Protein AF-A0A3C0UAG2-F1 (afdb_monomer)

Sequence (137 aa):
MAGETIGIFGPRKDTFSQRYHLTRRGKLRRLMQIARIANHFDAVHGLTPVKMRLMLEALGPTFVKVGQILSMRSEILPQSFCDELAKLRANADPMPYDTVLSVLENEYGRPTDEIFEHIDATPLGSASLAQVHRAKL

Mean predicted aligned error: 13.34 Å

pLDDT: mean 81.66, std 14.52, range [46.06, 96.88]

Structure (mmCIF, N/CA/C/O backbone):
data_AF-A0A3C0UAG2-F1
#
_entry.id   AF-A0A3C0UAG2-F1
#
loop_
_atom_site.group_PDB
_atom_site.id
_atom_site.type_symbol
_atom_site.label_atom_id
_atom_site.label_alt_id
_atom_site.label_comp_id
_atom_site.label_asym_id
_atom_site.label_entity_id
_atom_site.label_seq_id
_atom_site.pdbx_PDB_ins_code
_atom_site.Cartn_x
_atom_site.Cartn_y
_atom_site.Cartn_z
_atom_site.occupancy
_atom_site.B_iso_or_equiv
_atom_site.auth_seq_id
_atom_site.auth_comp_id
_atom_site.auth_asym_id
_atom_site.auth_atom_id
_atom_site.pdbx_PDB_model_num
ATOM 1 N N . MET A 1 1 ? 11.838 26.502 31.566 1.00 51.00 1 MET A N 1
ATOM 2 C CA . MET A 1 1 ? 12.545 27.089 30.410 1.00 51.00 1 MET A CA 1
ATOM 3 C C . MET A 1 1 ? 13.861 26.357 30.199 1.00 51.00 1 MET A C 1
ATOM 5 O O . MET A 1 1 ? 14.728 26.474 31.050 1.00 51.00 1 MET A O 1
ATOM 9 N N . ALA A 1 2 ? 13.941 25.568 29.124 1.00 46.06 2 ALA A N 1
ATOM 10 C CA . ALA A 1 2 ? 15.142 25.130 28.398 1.00 46.06 2 ALA A CA 1
ATOM 11 C C . ALA A 1 2 ? 14.636 24.282 27.211 1.00 46.06 2 ALA A C 1
ATOM 13 O O . ALA A 1 2 ? 14.583 23.059 27.285 1.00 46.06 2 ALA A O 1
ATOM 14 N N . GLY A 1 3 ? 14.112 24.947 26.176 1.00 52.72 3 GLY A N 1
ATOM 15 C CA . GLY A 1 3 ? 13.760 24.295 24.912 1.00 52.72 3 GLY A CA 1
ATOM 16 C C . GLY A 1 3 ? 15.048 24.022 24.146 1.00 52.72 3 GLY A C 1
ATOM 17 O O . GLY A 1 3 ? 15.785 24.962 23.850 1.00 52.72 3 GLY A O 1
ATOM 18 N N . GLU A 1 4 ? 15.362 22.746 23.931 1.00 47.72 4 GLU A N 1
ATOM 19 C CA . GLU A 1 4 ? 16.678 22.313 23.462 1.00 47.72 4 GLU A CA 1
ATOM 20 C C . GLU A 1 4 ? 16.895 22.582 21.961 1.00 47.72 4 GLU A C 1
ATOM 22 O O . GLU A 1 4 ? 16.009 22.446 21.120 1.00 47.72 4 GLU A O 1
ATOM 27 N N . THR A 1 5 ? 18.116 23.029 21.686 1.00 58.94 5 THR A N 1
ATOM 28 C CA . THR A 1 5 ? 18.683 23.682 20.503 1.00 58.94 5 THR A CA 1
ATOM 29 C C . THR A 1 5 ? 18.774 22.828 19.231 1.00 58.94 5 THR A C 1
ATOM 31 O O . THR A 1 5 ? 18.974 21.617 19.276 1.00 58.94 5 THR A O 1
ATOM 34 N N . ILE A 1 6 ? 18.784 23.505 18.072 1.00 49.00 6 ILE A N 1
ATOM 35 C CA . ILE A 1 6 ? 19.377 23.003 16.820 1.00 49.00 6 ILE A CA 1
ATOM 36 C C . ILE A 1 6 ? 20.807 23.553 16.724 1.00 49.00 6 ILE A C 1
ATOM 38 O O . ILE A 1 6 ? 21.011 24.763 16.672 1.00 49.00 6 ILE A O 1
ATOM 42 N N . GLY A 1 7 ? 21.798 22.663 16.692 1.00 56.94 7 GLY A N 1
ATOM 43 C CA . GLY A 1 7 ? 23.208 22.989 16.482 1.00 56.94 7 GLY A CA 1
ATOM 44 C C . GLY A 1 7 ? 23.981 21.761 15.999 1.00 56.94 7 GLY A C 1
ATOM 45 O O . GLY A 1 7 ? 23.647 20.636 16.360 1.00 56.94 7 GLY A O 1
ATOM 46 N N . ILE A 1 8 ? 25.013 21.962 15.174 1.00 59.16 8 ILE A N 1
ATOM 47 C CA . ILE A 1 8 ? 25.811 20.866 14.582 1.00 59.16 8 ILE A CA 1
ATOM 48 C C . ILE A 1 8 ? 26.731 20.201 15.632 1.00 59.16 8 ILE A C 1
ATOM 50 O O . ILE A 1 8 ? 27.101 19.037 15.492 1.00 59.16 8 ILE A O 1
ATOM 54 N N . PHE A 1 9 ? 27.031 20.894 16.736 1.00 57.72 9 PHE A N 1
ATOM 55 C CA . PHE A 1 9 ? 27.852 20.393 17.844 1.00 57.72 9 PHE A CA 1
ATOM 56 C C . PHE A 1 9 ? 27.203 20.713 19.206 1.00 57.72 9 PHE A C 1
ATOM 58 O O . PHE A 1 9 ? 27.656 21.588 19.936 1.00 57.72 9 PHE A O 1
ATOM 65 N N . GLY A 1 10 ? 26.101 20.027 19.533 1.00 54.94 10 GLY A N 1
ATOM 66 C CA . GLY A 1 10 ? 25.491 20.014 20.874 1.00 54.94 10 GLY A CA 1
ATOM 67 C C . GLY A 1 10 ? 26.074 18.913 21.780 1.00 54.94 10 GLY A C 1
ATOM 68 O O . GLY A 1 10 ? 26.744 18.002 21.280 1.00 54.94 10 GLY A O 1
ATOM 69 N N . PRO A 1 11 ? 25.851 18.962 23.110 1.00 53.56 11 PRO A N 1
ATOM 70 C CA . PRO A 1 11 ? 26.503 18.056 24.049 1.00 53.56 11 PRO A CA 1
ATOM 71 C C . PRO A 1 11 ? 26.058 16.612 23.796 1.00 53.56 11 PRO A C 1
ATOM 73 O O . PRO A 1 11 ? 24.881 16.272 23.909 1.00 53.56 11 PRO A O 1
ATOM 76 N N . ARG A 1 12 ? 27.020 15.742 23.465 1.00 61.09 12 ARG A N 1
ATOM 77 C CA . ARG A 1 12 ? 26.807 14.295 23.360 1.00 61.09 12 ARG A CA 1
ATOM 78 C C . ARG A 1 12 ? 26.371 13.749 24.719 1.00 61.09 12 ARG A C 1
ATOM 80 O O . ARG A 1 12 ? 27.203 13.481 25.580 1.00 61.09 12 ARG A O 1
ATOM 87 N N . LYS A 1 13 ? 25.071 13.533 24.890 1.00 52.59 13 LYS A N 1
ATOM 88 C CA . LYS A 1 13 ? 24.546 12.575 25.863 1.00 52.59 13 LYS A CA 1
ATOM 89 C C . LYS A 1 13 ? 23.859 11.456 25.091 1.00 52.59 13 LYS A C 1
ATOM 91 O O . LYS A 1 13 ? 22.842 11.666 24.438 1.00 52.59 13 LYS A O 1
ATOM 96 N N . ASP A 1 14 ? 24.436 10.259 25.180 1.00 57.34 14 ASP A N 1
ATOM 97 C CA . ASP A 1 14 ? 23.996 9.003 24.545 1.00 57.34 14 ASP A CA 1
ATOM 98 C C . ASP A 1 14 ? 22.611 8.496 25.029 1.00 57.34 14 ASP A C 1
ATOM 100 O O . ASP A 1 14 ? 22.191 7.373 24.745 1.00 57.34 14 ASP A O 1
ATOM 104 N N . THR A 1 15 ? 21.861 9.336 25.743 1.00 57.19 15 THR A N 1
ATOM 105 C CA . THR A 1 15 ? 20.567 9.048 26.370 1.00 57.19 15 THR A CA 1
ATOM 106 C C . THR A 1 15 ? 19.463 8.740 25.351 1.00 57.19 15 THR A C 1
ATOM 108 O O . THR A 1 15 ? 18.535 7.992 25.655 1.00 57.19 15 THR A O 1
ATOM 111 N N . PHE A 1 16 ? 19.553 9.265 24.122 1.00 61.06 16 PHE A N 1
ATOM 112 C CA . PHE A 1 16 ? 18.524 9.078 23.089 1.00 61.06 16 PHE A CA 1
ATOM 113 C C . PHE A 1 16 ? 18.411 7.616 22.622 1.00 61.06 16 PHE A C 1
ATOM 115 O O . PHE A 1 16 ? 17.318 7.058 22.565 1.00 61.06 16 PHE A O 1
ATOM 122 N N . SER A 1 17 ? 19.537 6.956 22.334 1.00 58.56 17 SER A N 1
ATOM 123 C CA . SER A 1 17 ? 19.529 5.579 21.815 1.00 58.56 17 SER A CA 1
ATOM 124 C C . SER A 1 17 ? 19.046 4.559 22.854 1.00 58.56 17 SER A C 1
ATOM 126 O O . SER A 1 17 ? 18.400 3.577 22.486 1.00 58.56 17 SER A O 1
ATOM 128 N N . GLN A 1 18 ? 19.333 4.802 24.140 1.00 58.94 18 GLN A N 1
ATOM 129 C CA . GLN A 1 18 ? 18.865 3.971 25.254 1.00 58.94 18 GLN A CA 1
ATOM 130 C C . GLN A 1 18 ? 17.366 4.149 25.519 1.00 58.94 18 GLN A C 1
ATOM 132 O O . GLN A 1 18 ? 16.672 3.153 25.700 1.00 58.94 18 GLN A O 1
ATOM 137 N N . ARG A 1 19 ? 16.851 5.388 25.470 1.00 59.25 19 ARG A N 1
ATOM 13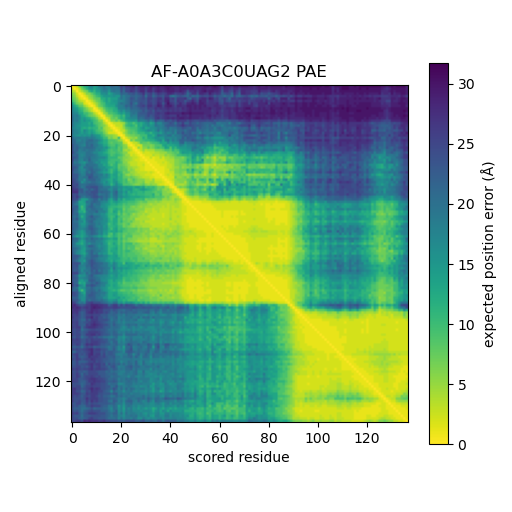8 C CA . ARG A 1 19 ? 15.433 5.700 25.725 1.00 59.25 19 ARG A CA 1
ATOM 139 C C . ARG A 1 19 ? 14.474 5.091 24.692 1.00 59.25 19 ARG A C 1
ATOM 141 O O . ARG A 1 19 ? 13.340 4.793 25.036 1.00 59.25 19 ARG A O 1
ATOM 148 N N . TYR A 1 20 ? 14.928 4.879 23.455 1.00 60.53 20 TYR A N 1
ATOM 149 C CA . TYR A 1 20 ? 14.107 4.331 22.364 1.00 60.53 20 TYR A CA 1
ATOM 150 C C . TYR A 1 20 ? 14.492 2.904 21.941 1.00 60.53 20 TYR A C 1
ATOM 152 O O . TYR A 1 20 ? 14.090 2.457 20.870 1.00 60.53 20 TYR A O 1
ATOM 160 N N . HIS A 1 21 ? 15.305 2.190 22.733 1.00 57.84 21 HIS A N 1
ATOM 161 C CA . HIS A 1 21 ? 15.776 0.827 22.429 1.00 57.84 21 HIS A CA 1
ATOM 162 C C . HIS A 1 21 ? 16.307 0.639 20.990 1.00 57.84 21 HIS A C 1
ATOM 164 O O . HIS A 1 21 ? 16.224 -0.441 20.399 1.00 57.84 21 HIS A O 1
ATOM 170 N N . LEU A 1 22 ? 16.903 1.684 20.410 1.00 60.62 22 LEU A N 1
ATOM 171 C CA . LEU A 1 22 ? 17.442 1.668 19.051 1.00 60.62 22 LEU A CA 1
ATOM 172 C C . LEU A 1 22 ? 18.802 0.959 19.049 1.00 60.62 22 LEU A C 1
ATOM 174 O O . LEU A 1 22 ? 19.857 1.582 18.917 1.00 60.62 22 LEU A O 1
ATOM 178 N N . THR A 1 23 ? 18.797 -0.366 19.207 1.00 62.84 23 THR A N 1
ATOM 179 C CA . THR A 1 23 ? 20.034 -1.153 19.209 1.00 62.84 23 THR A CA 1
ATOM 180 C C . THR A 1 23 ? 20.709 -1.087 17.835 1.00 62.84 23 THR A C 1
ATOM 182 O O . THR A 1 23 ? 20.090 -1.328 16.794 1.00 62.84 23 THR A O 1
ATOM 185 N N . ARG A 1 24 ? 22.022 -0.801 17.805 1.00 61.72 24 ARG A N 1
ATOM 186 C CA . ARG A 1 24 ? 22.826 -0.824 16.563 1.00 61.72 24 ARG A CA 1
ATOM 187 C C . ARG A 1 24 ? 22.671 -2.150 15.803 1.00 61.72 24 ARG A C 1
ATOM 189 O O . ARG A 1 24 ? 22.634 -2.153 14.578 1.00 61.72 24 ARG A O 1
ATOM 196 N N . ARG A 1 25 ? 22.506 -3.264 16.529 1.00 64.50 25 ARG A N 1
ATOM 197 C CA . ARG A 1 25 ? 22.258 -4.604 15.970 1.00 64.50 25 ARG A CA 1
ATOM 198 C C . ARG A 1 25 ? 20.925 -4.705 15.218 1.00 64.50 25 ARG A C 1
ATOM 200 O O . ARG A 1 25 ? 20.899 -5.311 14.152 1.00 64.50 25 ARG A O 1
ATOM 207 N N . GLY A 1 26 ? 19.848 -4.096 15.723 1.00 61.62 26 GLY A N 1
ATOM 208 C CA . GLY A 1 26 ? 18.552 -4.058 15.035 1.00 61.62 26 GLY A CA 1
ATOM 209 C C . GLY A 1 26 ? 18.611 -3.271 13.722 1.00 61.62 26 GLY A C 1
ATOM 210 O O . GLY A 1 26 ? 18.156 -3.758 12.687 1.00 61.62 26 GLY A O 1
ATOM 211 N N . LYS A 1 27 ? 19.273 -2.104 13.736 1.00 65.38 27 LYS A N 1
ATOM 212 C CA . LYS A 1 27 ? 19.496 -1.285 12.529 1.00 65.38 27 LYS A CA 1
ATOM 213 C C . LYS A 1 27 ? 20.322 -2.027 11.472 1.00 65.38 27 LYS A C 1
ATOM 215 O O . LYS A 1 27 ? 19.944 -2.045 10.304 1.00 65.38 27 LYS A O 1
ATOM 220 N N . LEU A 1 28 ? 21.405 -2.690 11.885 1.00 74.00 28 LEU A N 1
ATOM 221 C CA . LEU A 1 28 ? 22.262 -3.473 10.988 1.00 74.00 28 LEU A CA 1
ATOM 222 C C . LEU A 1 28 ? 21.533 -4.677 10.374 1.00 74.00 28 LEU A C 1
ATOM 224 O O . LEU A 1 28 ? 21.663 -4.915 9.176 1.00 74.00 28 LEU A O 1
ATOM 228 N N . ARG A 1 29 ? 20.718 -5.403 11.155 1.00 72.69 29 ARG A N 1
ATOM 229 C CA . ARG A 1 29 ? 19.890 -6.503 10.625 1.00 72.69 29 ARG A CA 1
ATOM 230 C C . ARG A 1 29 ? 18.925 -6.015 9.549 1.00 72.69 29 ARG A C 1
ATOM 232 O O . ARG A 1 29 ? 18.810 -6.659 8.509 1.00 72.69 29 ARG A O 1
ATOM 239 N N . ARG A 1 30 ? 18.267 -4.869 9.766 1.00 76.75 30 ARG A N 1
ATOM 240 C CA . ARG A 1 30 ? 17.334 -4.321 8.775 1.00 76.75 30 ARG A CA 1
ATOM 241 C C . ARG A 1 30 ? 18.049 -3.842 7.510 1.00 76.75 30 ARG A C 1
ATOM 243 O O . ARG A 1 30 ? 17.556 -4.107 6.421 1.00 76.75 30 ARG A O 1
ATOM 250 N N . LEU A 1 31 ? 19.222 -3.218 7.633 1.00 79.31 31 LEU A N 1
ATOM 251 C CA . LEU A 1 31 ? 20.046 -2.826 6.481 1.00 79.31 31 LEU A CA 1
ATOM 252 C C . LEU A 1 31 ? 20.475 -4.034 5.636 1.00 79.31 31 LEU A C 1
ATOM 254 O O . LEU A 1 31 ? 20.332 -4.007 4.418 1.00 79.31 31 LEU A O 1
ATOM 258 N N . MET A 1 32 ? 20.927 -5.116 6.276 1.00 79.00 32 MET A N 1
ATOM 259 C CA . MET A 1 32 ? 21.283 -6.357 5.577 1.00 79.00 32 MET A CA 1
ATOM 260 C C . MET A 1 32 ? 20.081 -6.979 4.856 1.00 79.00 32 MET A C 1
ATOM 262 O O . MET A 1 32 ? 20.216 -7.466 3.736 1.00 79.00 32 MET A O 1
ATOM 266 N N . GLN A 1 33 ? 18.894 -6.935 5.468 1.00 78.56 33 GLN A N 1
ATOM 267 C CA . GLN A 1 33 ? 17.660 -7.414 4.844 1.00 78.56 33 GLN A CA 1
ATOM 268 C C . GLN A 1 33 ? 17.291 -6.586 3.606 1.00 78.56 33 GLN A C 1
ATOM 270 O O . GLN A 1 33 ? 16.981 -7.161 2.567 1.00 78.56 33 GLN A O 1
ATOM 275 N N . ILE A 1 34 ? 17.374 -5.255 3.698 1.00 80.38 34 ILE A N 1
ATOM 276 C CA . ILE A 1 34 ? 17.120 -4.340 2.574 1.00 80.38 34 ILE A CA 1
ATOM 277 C C . ILE A 1 34 ? 18.086 -4.628 1.419 1.00 80.38 34 ILE A C 1
ATOM 279 O O . ILE A 1 34 ? 17.642 -4.815 0.289 1.00 80.38 34 ILE A O 1
ATOM 283 N N . ALA A 1 35 ? 19.388 -4.731 1.703 1.00 78.12 35 ALA A N 1
ATOM 284 C CA . ALA A 1 35 ? 20.402 -5.022 0.690 1.00 78.12 35 ALA A CA 1
ATOM 285 C C . ALA A 1 35 ? 20.172 -6.386 0.020 1.00 78.12 35 ALA A C 1
ATOM 287 O O . ALA A 1 35 ? 20.279 -6.518 -1.197 1.00 78.12 35 ALA A O 1
ATOM 288 N N . ARG A 1 36 ? 19.795 -7.402 0.805 1.00 79.25 36 ARG A N 1
ATOM 289 C CA . ARG A 1 36 ? 19.487 -8.738 0.285 1.00 79.25 36 ARG A CA 1
ATOM 290 C C . ARG A 1 36 ? 18.276 -8.730 -0.646 1.00 79.25 36 ARG A C 1
ATOM 292 O O . ARG A 1 36 ? 18.324 -9.380 -1.684 1.00 79.25 36 ARG A O 1
ATOM 299 N N . ILE A 1 37 ? 17.215 -8.009 -0.284 1.00 77.12 37 ILE A N 1
ATOM 300 C CA . ILE A 1 37 ? 16.017 -7.881 -1.123 1.00 77.12 37 ILE A CA 1
ATOM 301 C C . ILE A 1 37 ? 16.367 -7.152 -2.424 1.00 77.12 37 ILE A C 1
ATOM 303 O O . ILE A 1 37 ? 16.047 -7.652 -3.495 1.00 77.12 37 ILE A O 1
ATOM 307 N N . ALA A 1 38 ? 17.091 -6.032 -2.352 1.00 74.94 38 ALA A N 1
ATOM 308 C CA . ALA A 1 38 ? 17.511 -5.291 -3.543 1.00 74.94 38 ALA A CA 1
ATOM 309 C C . ALA A 1 38 ? 18.343 -6.155 -4.513 1.00 74.94 38 ALA A C 1
ATOM 311 O O . ALA A 1 38 ? 18.102 -6.137 -5.720 1.00 74.94 38 ALA A O 1
ATOM 312 N N . ASN A 1 39 ? 19.264 -6.969 -3.985 1.00 76.69 39 ASN A N 1
ATOM 313 C CA . ASN A 1 39 ? 20.052 -7.906 -4.790 1.00 76.69 39 ASN A CA 1
ATOM 314 C C . ASN A 1 39 ? 19.206 -9.049 -5.375 1.00 76.69 39 ASN A C 1
ATOM 316 O O . ASN A 1 39 ? 19.464 -9.476 -6.494 1.00 76.69 39 ASN A O 1
ATOM 320 N N . HIS A 1 40 ? 18.188 -9.540 -4.659 1.00 78.25 40 HIS A N 1
ATOM 321 C CA . HIS A 1 40 ? 17.313 -10.614 -5.149 1.00 78.25 40 HIS A CA 1
ATOM 322 C C . HIS A 1 40 ? 16.522 -10.212 -6.401 1.00 78.25 40 HIS A C 1
ATOM 324 O O . HIS A 1 40 ? 16.344 -11.025 -7.304 1.00 78.25 40 HIS A O 1
ATOM 330 N N . PHE A 1 41 ? 16.075 -8.957 -6.472 1.00 75.06 41 PHE A N 1
ATOM 331 C CA . PHE A 1 41 ? 15.350 -8.432 -7.634 1.00 75.06 41 PHE A CA 1
ATOM 332 C C . PHE A 1 41 ? 16.263 -7.983 -8.779 1.00 75.06 41 PHE A C 1
ATOM 334 O O . PHE A 1 41 ? 15.768 -7.487 -9.792 1.00 75.06 41 PHE A O 1
ATOM 341 N N . ASP A 1 42 ? 17.572 -8.201 -8.639 1.00 74.19 42 ASP A N 1
ATOM 342 C CA . ASP A 1 42 ? 18.593 -7.850 -9.619 1.00 74.19 42 ASP A CA 1
ATOM 343 C C . ASP A 1 42 ? 18.571 -6.361 -9.998 1.00 74.19 42 ASP A C 1
ATOM 345 O O . ASP A 1 42 ? 18.720 -5.971 -11.156 1.00 74.19 42 ASP A O 1
ATOM 349 N N . ALA A 1 43 ? 18.373 -5.498 -8.993 1.00 69.62 43 ALA A N 1
ATOM 350 C CA . ALA A 1 43 ? 18.274 -4.052 -9.192 1.00 69.62 43 ALA A CA 1
ATOM 351 C C . ALA A 1 43 ? 19.531 -3.433 -9.832 1.00 69.62 43 ALA A C 1
ATOM 353 O O . ALA A 1 43 ? 19.472 -2.325 -10.359 1.00 69.62 43 ALA A O 1
ATOM 354 N N . VAL A 1 44 ? 20.653 -4.157 -9.799 1.00 65.19 44 VAL A N 1
ATOM 355 C CA . VAL A 1 44 ? 21.953 -3.737 -10.332 1.00 65.19 44 VAL A CA 1
ATOM 356 C C . VAL A 1 44 ? 22.010 -3.834 -11.863 1.00 65.19 44 VAL A C 1
ATOM 358 O O . VAL A 1 44 ? 22.660 -3.000 -12.485 1.00 65.19 44 VAL A O 1
ATOM 361 N N . HIS A 1 45 ? 21.300 -4.785 -12.482 1.00 72.56 45 HIS A N 1
ATOM 362 C CA . HIS A 1 45 ? 21.270 -4.967 -13.945 1.00 72.56 45 HIS A CA 1
ATOM 363 C C . HIS A 1 45 ? 20.017 -4.374 -14.611 1.00 72.56 45 HIS A C 1
ATOM 365 O O . HIS A 1 45 ? 19.889 -4.398 -15.834 1.00 72.56 45 HIS A O 1
ATOM 371 N N . GLY A 1 46 ? 19.105 -3.812 -13.812 1.00 75.56 46 GLY A N 1
ATOM 372 C CA . GLY A 1 46 ? 17.889 -3.145 -14.267 1.00 75.56 46 GLY A CA 1
ATOM 373 C C . GLY A 1 46 ? 16.615 -3.799 -13.733 1.00 75.56 46 GLY A C 1
ATOM 374 O O . GLY A 1 46 ? 16.505 -5.017 -13.597 1.00 75.56 46 GLY A O 1
ATOM 375 N N . LEU A 1 47 ? 15.613 -2.971 -13.440 1.00 85.88 47 LEU A N 1
ATOM 376 C CA . LEU A 1 47 ? 14.312 -3.417 -12.944 1.00 85.88 47 LEU A CA 1
ATOM 377 C C . LEU A 1 47 ? 13.266 -3.290 -14.045 1.00 85.88 47 LEU A C 1
ATOM 379 O O . LEU A 1 47 ? 13.125 -2.235 -14.651 1.00 85.88 47 LEU A O 1
ATOM 383 N N . THR A 1 48 ? 12.486 -4.347 -14.263 1.00 92.44 48 THR A N 1
ATOM 384 C CA . THR A 1 48 ? 11.216 -4.227 -14.991 1.00 92.44 48 THR A CA 1
ATOM 385 C C . THR A 1 48 ? 10.165 -3.579 -14.078 1.00 92.44 48 THR A C 1
ATOM 387 O O . THR A 1 48 ? 10.318 -3.651 -12.851 1.00 92.44 48 THR A O 1
ATOM 390 N N . PRO A 1 49 ? 9.070 -3.006 -14.618 1.00 94.19 49 PRO A N 1
ATOM 391 C CA . PRO A 1 49 ? 7.984 -2.455 -13.801 1.00 94.19 49 PRO A CA 1
ATOM 392 C C . PRO A 1 49 ? 7.512 -3.412 -12.697 1.00 94.19 49 PRO A C 1
ATOM 394 O O . PRO A 1 49 ? 7.408 -3.037 -11.529 1.00 94.19 49 PRO A O 1
ATOM 397 N N . VAL A 1 50 ? 7.314 -4.688 -13.049 1.00 92.12 50 VAL A N 1
ATOM 398 C CA . VAL A 1 50 ? 6.837 -5.721 -12.117 1.00 92.12 50 VAL A CA 1
ATOM 399 C C . VAL A 1 50 ? 7.884 -6.033 -11.048 1.00 92.12 50 VAL A C 1
ATOM 401 O O . VAL A 1 50 ? 7.547 -6.101 -9.867 1.00 92.12 50 VAL A O 1
ATOM 404 N N . LYS A 1 51 ? 9.163 -6.179 -11.430 1.00 91.06 51 LYS A N 1
ATOM 405 C CA . LYS A 1 51 ? 10.251 -6.412 -10.465 1.00 91.06 51 LYS A CA 1
ATOM 406 C C . LYS A 1 51 ? 10.367 -5.256 -9.475 1.00 91.06 51 LYS A C 1
ATOM 408 O O . LYS A 1 51 ? 10.546 -5.500 -8.287 1.00 91.06 51 LYS A O 1
ATOM 413 N N . MET A 1 52 ? 10.222 -4.014 -9.941 1.00 92.50 52 MET A N 1
ATOM 414 C CA . MET A 1 52 ? 10.244 -2.839 -9.072 1.00 92.50 52 MET A CA 1
ATOM 415 C C . MET A 1 52 ? 9.084 -2.859 -8.070 1.00 92.50 52 MET A C 1
ATOM 417 O O . MET A 1 52 ? 9.321 -2.658 -6.881 1.00 92.50 52 MET A O 1
ATOM 421 N N . ARG A 1 53 ? 7.854 -3.156 -8.513 1.00 92.69 53 ARG A N 1
ATOM 422 C CA . ARG A 1 53 ? 6.692 -3.272 -7.617 1.00 92.69 53 ARG A CA 1
ATOM 423 C C . ARG A 1 53 ? 6.913 -4.325 -6.527 1.00 92.69 53 ARG A C 1
ATOM 425 O O . ARG A 1 53 ? 6.819 -4.001 -5.346 1.00 92.69 53 ARG A O 1
ATOM 432 N N . LEU A 1 54 ? 7.259 -5.551 -6.923 1.00 89.81 54 LEU A N 1
ATOM 433 C CA . LEU A 1 54 ? 7.480 -6.669 -5.998 1.00 89.81 54 LEU A CA 1
ATOM 434 C C . LEU A 1 54 ? 8.637 -6.395 -5.025 1.00 89.81 54 LEU A C 1
ATOM 436 O O . LEU A 1 54 ? 8.564 -6.755 -3.851 1.00 89.81 54 LEU A O 1
ATOM 440 N N . MET A 1 55 ? 9.690 -5.713 -5.486 1.00 91.12 55 MET A N 1
ATOM 441 C CA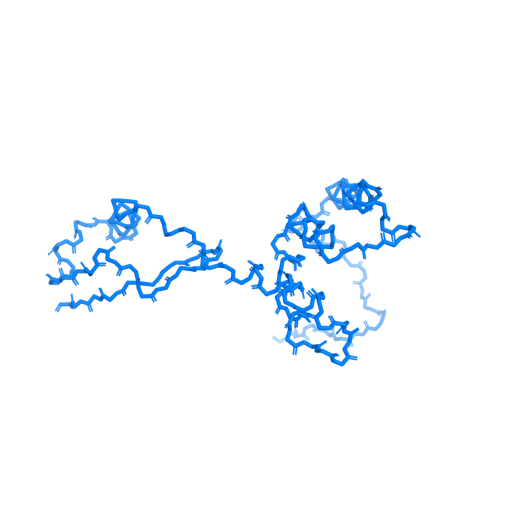 . MET A 1 55 ? 10.788 -5.281 -4.624 1.00 91.12 55 MET A CA 1
ATOM 442 C C . MET A 1 55 ? 10.302 -4.305 -3.548 1.00 91.12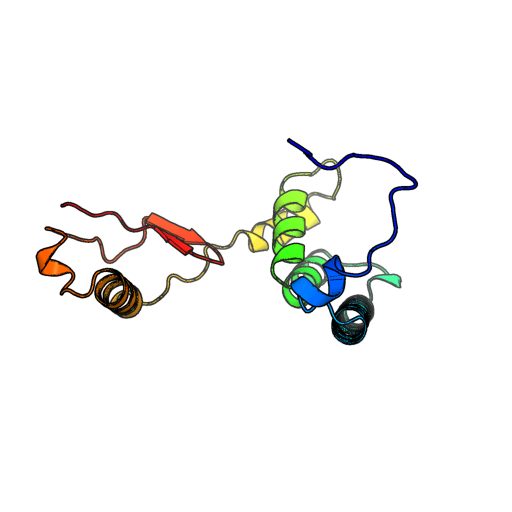 55 MET A C 1
ATOM 444 O O . MET A 1 55 ? 10.643 -4.470 -2.378 1.00 91.12 55 MET A O 1
ATOM 448 N N . LEU A 1 56 ? 9.497 -3.301 -3.912 1.00 90.81 56 LEU A N 1
ATOM 449 C CA . LEU A 1 56 ? 8.965 -2.325 -2.957 1.00 90.81 56 LEU A CA 1
ATOM 450 C C . LEU A 1 56 ? 8.006 -2.970 -1.942 1.00 90.81 56 LEU A C 1
ATOM 452 O O . LEU A 1 56 ? 8.069 -2.624 -0.762 1.00 90.81 56 LEU A O 1
ATOM 45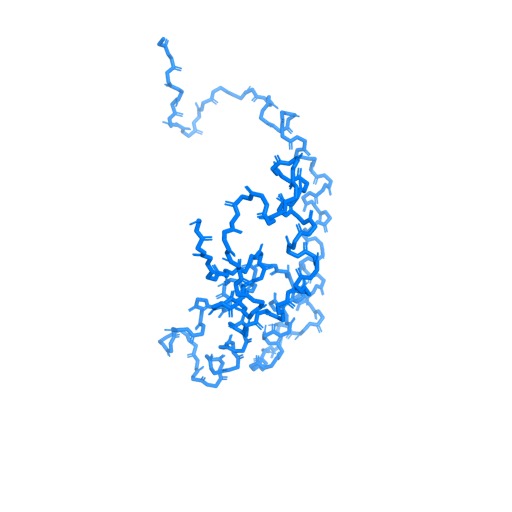6 N N . 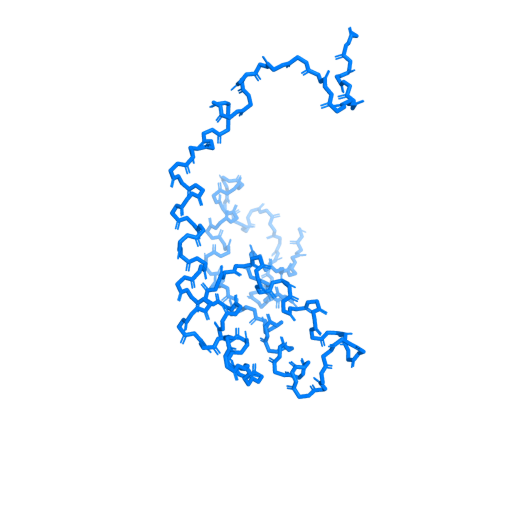GLU A 1 57 ? 7.187 -3.938 -2.365 1.00 87.19 57 GLU A N 1
ATOM 457 C CA . GLU A 1 57 ? 6.351 -4.760 -1.472 1.00 87.19 57 GLU A CA 1
ATOM 458 C C . GLU A 1 57 ? 7.208 -5.556 -0.479 1.00 87.19 57 GLU A C 1
ATOM 460 O O . GLU A 1 57 ? 6.997 -5.472 0.732 1.00 87.19 57 GLU A O 1
ATOM 465 N N . ALA A 1 58 ? 8.234 -6.260 -0.968 1.00 82.69 58 ALA A N 1
ATOM 466 C CA . ALA A 1 58 ? 9.133 -7.060 -0.137 1.00 82.69 58 ALA A CA 1
ATOM 467 C C . ALA A 1 58 ? 9.939 -6.211 0.866 1.00 82.69 58 ALA A C 1
ATOM 469 O O . ALA A 1 58 ? 10.217 -6.647 1.987 1.00 82.69 58 ALA A O 1
ATOM 470 N N . LEU A 1 59 ? 10.310 -4.984 0.488 1.00 85.38 59 LEU A N 1
ATOM 471 C CA . LEU A 1 59 ? 11.005 -4.035 1.363 1.00 85.38 59 LEU A CA 1
ATOM 472 C C . LEU A 1 59 ? 10.101 -3.488 2.487 1.00 85.38 59 LEU A C 1
ATOM 474 O O . LEU A 1 59 ? 10.606 -3.060 3.537 1.00 85.38 59 LEU A O 1
ATOM 478 N N . GLY A 1 60 ? 8.780 -3.564 2.310 1.00 81.38 60 GLY A N 1
ATOM 479 C CA . GLY A 1 60 ? 7.772 -3.286 3.326 1.00 81.38 60 GLY A CA 1
ATOM 480 C C . GLY A 1 60 ? 7.088 -1.916 3.198 1.00 81.38 60 GLY A C 1
ATOM 481 O O . GLY A 1 60 ? 7.309 -1.174 2.240 1.00 81.38 60 GLY A O 1
ATOM 482 N N . PRO A 1 61 ? 6.262 -1.533 4.190 1.00 82.56 61 PRO A N 1
ATOM 483 C CA . PRO A 1 61 ? 5.252 -0.476 4.052 1.00 82.56 61 PRO A CA 1
ATOM 484 C C . PRO A 1 61 ? 5.819 0.909 3.715 1.00 82.56 61 PRO A C 1
ATOM 486 O O . PRO A 1 61 ? 5.192 1.669 2.981 1.00 82.56 61 PRO A O 1
ATOM 489 N N . THR A 1 62 ? 7.019 1.245 4.196 1.00 85.50 62 THR A N 1
ATOM 490 C CA . THR A 1 62 ? 7.688 2.504 3.826 1.00 85.50 62 THR A CA 1
ATOM 491 C C . THR A 1 62 ? 7.988 2.564 2.329 1.00 85.50 62 THR A C 1
ATOM 493 O O . THR A 1 62 ? 7.758 3.591 1.698 1.00 85.50 62 THR A O 1
ATOM 496 N N . PHE A 1 63 ? 8.470 1.467 1.745 1.00 89.38 63 PHE A N 1
ATOM 497 C CA . PHE A 1 63 ? 8.812 1.396 0.325 1.00 89.38 63 PHE A CA 1
ATOM 498 C C . PHE A 1 63 ? 7.571 1.272 -0.557 1.00 89.38 63 PHE A C 1
ATO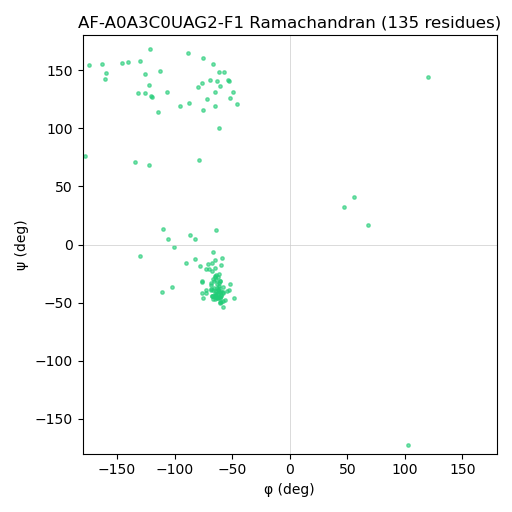M 500 O O . PHE A 1 63 ? 7.534 1.868 -1.631 1.00 89.38 63 PHE A O 1
ATOM 507 N N . VAL A 1 64 ? 6.517 0.613 -0.068 1.00 87.62 64 VAL A N 1
ATOM 508 C CA . VAL A 1 64 ? 5.190 0.652 -0.698 1.00 87.62 64 VAL A CA 1
ATOM 509 C C . VAL A 1 64 ? 4.706 2.098 -0.830 1.00 87.62 64 VAL A C 1
ATOM 511 O O . VAL A 1 64 ? 4.350 2.511 -1.929 1.00 87.62 64 VAL A O 1
ATOM 514 N N . LYS A 1 65 ? 4.792 2.914 0.232 1.00 87.06 65 LYS A N 1
ATOM 515 C CA . LYS A 1 65 ? 4.439 4.347 0.166 1.00 87.06 65 LYS A CA 1
ATOM 516 C C . LYS A 1 65 ? 5.285 5.118 -0.849 1.00 87.06 65 LYS A C 1
ATOM 518 O O . LYS A 1 65 ? 4.756 5.949 -1.580 1.00 87.06 65 LYS A O 1
ATOM 523 N N . VAL A 1 66 ? 6.584 4.829 -0.939 1.00 91.94 66 VAL A N 1
ATOM 524 C CA . VAL A 1 66 ? 7.448 5.424 -1.973 1.00 91.94 66 VAL A CA 1
ATOM 525 C C . VAL A 1 66 ? 6.956 5.052 -3.375 1.00 91.94 66 VAL A C 1
ATOM 527 O O . VAL A 1 66 ? 6.804 5.935 -4.215 1.00 91.94 66 VAL A O 1
ATOM 530 N N . GLY A 1 67 ? 6.629 3.783 -3.624 1.00 92.56 67 GLY A N 1
ATOM 531 C CA . GLY A 1 67 ? 6.057 3.341 -4.900 1.00 92.56 67 GLY A CA 1
ATOM 532 C C . GLY A 1 67 ? 4.706 3.986 -5.220 1.00 92.56 67 GLY A C 1
ATOM 533 O O . GLY A 1 67 ? 4.455 4.367 -6.363 1.00 92.56 67 GLY A O 1
ATOM 534 N N . GLN A 1 68 ? 3.863 4.197 -4.208 1.00 90.75 68 GLN A N 1
ATOM 535 C CA . GLN A 1 68 ? 2.606 4.937 -4.341 1.00 90.75 68 GLN A CA 1
ATOM 536 C C . GLN A 1 68 ? 2.824 6.417 -4.684 1.00 90.75 68 GLN A C 1
ATOM 538 O O . GLN A 1 68 ? 1.996 6.996 -5.371 1.00 90.75 68 GLN A O 1
ATOM 543 N N . ILE A 1 69 ? 3.909 7.055 -4.241 1.00 91.38 69 ILE A N 1
ATOM 544 C CA . ILE A 1 69 ? 4.234 8.434 -4.648 1.00 91.38 69 ILE A CA 1
ATOM 545 C C . ILE A 1 69 ? 4.776 8.441 -6.083 1.00 91.38 69 ILE A C 1
ATOM 547 O O . ILE A 1 69 ? 4.337 9.233 -6.915 1.00 91.38 69 ILE A O 1
ATOM 551 N N . LEU A 1 70 ? 5.696 7.526 -6.396 1.00 92.94 70 LEU A N 1
ATOM 552 C CA . LEU A 1 70 ? 6.336 7.430 -7.711 1.00 92.94 70 LEU A CA 1
ATOM 553 C C . LEU A 1 70 ? 5.356 7.075 -8.839 1.00 92.94 70 LEU A C 1
ATOM 555 O O . LEU A 1 70 ? 5.515 7.544 -9.962 1.00 92.94 70 LEU A O 1
ATOM 559 N N . SER A 1 71 ? 4.293 6.322 -8.551 1.00 92.81 71 SER A N 1
ATOM 560 C CA . SER A 1 71 ? 3.238 6.020 -9.534 1.00 92.81 71 SER A CA 1
ATOM 561 C C . SER A 1 71 ? 2.408 7.230 -9.970 1.00 92.81 71 SER A C 1
ATOM 563 O O . SER A 1 71 ? 1.539 7.100 -10.821 1.00 92.81 71 SER A O 1
ATOM 565 N N . MET A 1 72 ? 2.602 8.400 -9.360 1.00 89.75 72 MET A N 1
ATOM 566 C CA . MET A 1 72 ? 1.949 9.666 -9.727 1.00 89.75 72 MET A CA 1
ATOM 567 C C . MET A 1 72 ? 2.901 10.634 -10.440 1.00 89.75 72 MET A C 1
ATOM 569 O O . MET A 1 72 ? 2.534 11.780 -10.684 1.00 89.75 72 MET A O 1
ATOM 573 N N . ARG A 1 73 ? 4.133 10.194 -10.715 1.00 89.88 73 ARG A N 1
ATOM 574 C CA . ARG A 1 73 ? 5.245 11.032 -11.162 1.00 89.88 73 ARG A CA 1
ATOM 575 C C . ARG A 1 73 ? 5.801 10.543 -12.504 1.00 89.88 73 ARG A C 1
ATOM 577 O O . ARG A 1 73 ? 6.914 10.016 -12.565 1.00 89.88 73 ARG A O 1
ATOM 584 N N . SER A 1 74 ? 5.019 10.686 -13.575 1.00 85.12 74 SER A N 1
ATOM 585 C CA . SER A 1 74 ? 5.395 10.274 -14.942 1.00 85.12 74 SER A CA 1
ATOM 586 C C . SER A 1 74 ? 6.575 11.064 -15.526 1.00 85.12 74 SER A C 1
ATOM 588 O O . SER A 1 74 ? 7.155 10.678 -16.534 1.00 85.12 74 SER A O 1
ATOM 590 N N . GLU A 1 75 ? 6.946 12.176 -14.895 1.00 91.31 75 GLU A N 1
ATOM 591 C CA . GLU A 1 75 ? 8.162 12.937 -15.174 1.00 91.31 75 GLU A CA 1
ATOM 592 C C . GLU A 1 75 ? 9.429 12.296 -14.578 1.00 91.31 75 GLU A C 1
ATOM 594 O O . GLU A 1 75 ? 10.533 12.615 -15.011 1.00 91.31 75 GLU A O 1
ATOM 599 N N . ILE A 1 76 ? 9.285 11.398 -13.592 1.00 88.25 76 ILE A N 1
ATOM 600 C CA . ILE A 1 76 ? 10.396 10.702 -12.914 1.00 88.25 76 ILE A CA 1
ATOM 601 C C . ILE A 1 76 ? 10.547 9.266 -13.429 1.00 88.25 76 ILE A C 1
ATOM 603 O O . ILE A 1 76 ? 11.665 8.762 -13.534 1.00 88.25 76 ILE A O 1
ATOM 607 N N . LEU A 1 77 ? 9.434 8.593 -13.729 1.00 91.19 77 LEU A N 1
ATOM 608 C CA . LEU A 1 77 ? 9.417 7.213 -14.207 1.00 91.19 77 LEU A CA 1
ATOM 609 C C . LEU A 1 77 ? 8.641 7.093 -15.522 1.00 91.19 77 LEU A C 1
ATOM 611 O O . LEU A 1 77 ? 7.631 7.773 -15.692 1.00 91.19 77 LEU A O 1
ATOM 615 N N . PRO A 1 78 ? 9.045 6.185 -16.432 1.00 93.31 78 PRO A N 1
ATOM 616 C CA . PRO A 1 78 ? 8.254 5.890 -17.620 1.00 93.31 78 PRO A CA 1
ATOM 617 C C . PRO A 1 78 ? 6.835 5.440 -17.249 1.00 93.31 78 PRO A C 1
ATOM 619 O O . PRO A 1 78 ? 6.646 4.753 -16.242 1.00 93.31 78 PRO A O 1
ATOM 622 N N . GLN A 1 79 ? 5.854 5.749 -18.101 1.00 93.62 79 GLN A N 1
ATOM 623 C CA . GLN A 1 79 ? 4.436 5.474 -17.831 1.00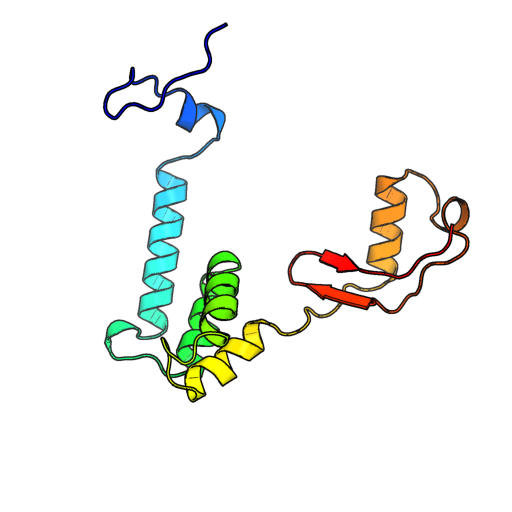 93.62 79 GLN A CA 1
ATOM 624 C C . GLN A 1 79 ? 4.166 4.010 -17.442 1.00 93.62 79 GLN A C 1
ATOM 626 O O . GLN A 1 79 ? 3.429 3.751 -16.498 1.00 93.62 79 GLN A O 1
ATOM 631 N N . SER A 1 80 ? 4.849 3.054 -18.081 1.00 95.38 80 SER A N 1
ATOM 632 C CA . SER A 1 80 ? 4.721 1.622 -17.773 1.00 95.38 80 SER A CA 1
ATOM 633 C C . SER A 1 80 ? 5.103 1.260 -16.332 1.00 95.38 80 SER A C 1
ATOM 635 O O . SER A 1 80 ? 4.537 0.333 -15.756 1.00 95.38 80 SER A O 1
ATOM 637 N N . PHE A 1 81 ? 6.043 1.989 -15.725 1.00 94.56 81 PHE A N 1
ATOM 638 C CA . PHE A 1 81 ? 6.376 1.848 -14.309 1.00 94.56 81 PHE A CA 1
ATOM 639 C C . PHE A 1 81 ? 5.324 2.511 -13.430 1.00 94.56 81 PHE A C 1
ATOM 641 O O . PHE A 1 81 ? 4.950 1.932 -12.414 1.00 94.56 81 PHE A O 1
ATOM 648 N N . CYS A 1 82 ? 4.831 3.692 -13.808 1.00 94.00 82 CYS A N 1
ATOM 649 C CA . CYS A 1 82 ? 3.779 4.365 -13.053 1.00 94.00 82 CYS A CA 1
ATOM 650 C C . CYS A 1 82 ? 2.507 3.513 -12.970 1.00 94.00 82 CYS A C 1
ATOM 652 O O . CYS A 1 82 ? 1.965 3.354 -11.876 1.00 94.00 82 CYS A O 1
ATOM 654 N N . ASP A 1 83 ? 2.094 2.912 -14.085 1.00 93.00 83 ASP A N 1
ATOM 655 C CA . ASP A 1 83 ? 0.908 2.056 -14.173 1.00 93.00 83 ASP A CA 1
ATOM 656 C C . ASP A 1 83 ? 1.054 0.797 -13.311 1.00 93.00 83 ASP A C 1
ATOM 658 O O . ASP A 1 83 ? 0.144 0.425 -12.568 1.00 93.00 83 ASP A O 1
ATOM 662 N N . GLU A 1 84 ? 2.224 0.151 -13.348 1.00 94.38 84 GLU A N 1
ATOM 663 C CA . GLU A 1 84 ? 2.472 -1.024 -12.515 1.00 94.38 84 GLU A CA 1
ATOM 664 C C . GLU A 1 84 ? 2.526 -0.651 -11.029 1.00 94.38 84 GLU A C 1
ATOM 666 O O . GLU A 1 84 ? 1.897 -1.308 -10.202 1.00 94.38 84 GLU A O 1
ATOM 671 N N . LEU A 1 85 ? 3.219 0.434 -10.675 1.00 93.38 85 LEU A N 1
ATOM 672 C CA . LEU A 1 85 ? 3.311 0.912 -9.297 1.00 93.38 85 LEU A CA 1
ATOM 673 C C . LEU A 1 85 ? 1.971 1.438 -8.761 1.00 93.38 85 LEU A C 1
ATOM 675 O O . LEU A 1 85 ? 1.768 1.421 -7.549 1.00 93.38 85 LEU A O 1
ATOM 679 N N . ALA A 1 86 ? 1.032 1.856 -9.616 1.00 90.88 86 ALA A N 1
ATOM 680 C CA . ALA A 1 86 ? -0.310 2.251 -9.190 1.00 90.88 86 ALA A CA 1
ATOM 681 C C . ALA A 1 86 ? -1.064 1.089 -8.523 1.00 90.88 86 ALA A C 1
ATOM 683 O O . ALA A 1 86 ? -1.892 1.326 -7.646 1.00 90.88 86 ALA A O 1
ATOM 684 N N . LYS A 1 87 ? -0.711 -0.165 -8.839 1.00 88.81 87 LYS A N 1
ATOM 685 C CA . LYS A 1 87 ? -1.246 -1.363 -8.170 1.00 88.81 87 LYS A CA 1
ATOM 686 C C . LYS A 1 87 ? -0.849 -1.450 -6.694 1.00 88.81 87 LYS A C 1
ATOM 688 O O . LYS A 1 87 ? -1.543 -2.096 -5.924 1.00 88.81 87 LYS A O 1
ATOM 693 N N . LEU A 1 88 ? 0.203 -0.746 -6.259 1.00 87.00 88 LEU A N 1
ATOM 694 C CA . LEU A 1 88 ? 0.541 -0.608 -4.833 1.00 87.00 88 LEU A CA 1
ATOM 695 C C . LEU A 1 88 ? -0.489 0.215 -4.056 1.00 87.00 88 LEU A C 1
ATOM 697 O O . LEU A 1 88 ? -0.480 0.207 -2.826 1.00 87.00 88 LEU A O 1
ATOM 701 N N . ARG A 1 89 ? -1.341 0.967 -4.757 1.00 78.31 89 ARG A N 1
ATOM 702 C CA . ARG A 1 89 ? -2.489 1.669 -4.175 1.00 78.31 89 ARG A CA 1
ATOM 703 C C . ARG A 1 89 ? -3.727 0.778 -4.106 1.00 78.31 89 ARG A C 1
ATOM 705 O O . ARG A 1 89 ? -4.793 1.305 -3.810 1.00 78.31 89 ARG A O 1
ATOM 712 N N . ALA A 1 90 ? -3.606 -0.522 -4.407 1.00 64.62 90 ALA A N 1
ATOM 713 C CA . ALA A 1 90 ? -4.718 -1.451 -4.287 1.00 64.62 90 ALA A CA 1
ATOM 714 C C . ALA A 1 90 ? -5.370 -1.284 -2.915 1.00 64.62 90 ALA A C 1
ATOM 716 O O . ALA A 1 90 ? -4.676 -1.226 -1.893 1.00 64.62 90 ALA A O 1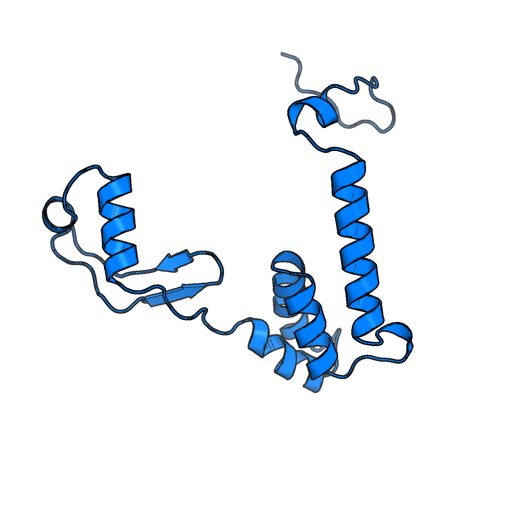
ATOM 717 N N . ASN A 1 91 ? -6.699 -1.167 -2.934 1.00 59.81 91 ASN A N 1
ATOM 718 C CA . ASN A 1 91 ? -7.520 -1.263 -1.740 1.00 59.81 91 ASN A CA 1
ATOM 719 C C . ASN A 1 91 ? -7.023 -2.483 -0.971 1.00 59.81 91 ASN A C 1
ATOM 721 O O . ASN A 1 91 ? -6.968 -3.577 -1.536 1.00 59.81 91 ASN A O 1
ATOM 725 N N . ALA A 1 92 ? -6.581 -2.283 0.268 1.00 67.31 92 ALA A N 1
ATOM 726 C CA . ALA A 1 92 ? -6.277 -3.431 1.100 1.00 67.31 92 ALA A CA 1
ATOM 727 C C . ALA A 1 92 ? -7.581 -4.215 1.242 1.00 67.31 92 ALA A C 1
ATOM 729 O O . ALA A 1 92 ? -8.630 -3.592 1.440 1.00 67.31 92 ALA A O 1
ATOM 730 N N . ASP A 1 93 ? -7.533 -5.541 1.118 1.00 77.94 93 ASP A N 1
ATOM 731 C CA . ASP A 1 93 ? -8.724 -6.338 1.390 1.00 77.94 93 ASP A CA 1
ATOM 732 C C . ASP A 1 93 ? -9.245 -5.938 2.775 1.00 77.94 93 ASP A C 1
ATOM 734 O O . ASP A 1 93 ? -8.458 -5.872 3.730 1.00 77.94 93 ASP A O 1
ATOM 738 N N . PRO A 1 94 ? -10.525 -5.550 2.884 1.00 83.88 94 PRO A N 1
ATOM 739 C CA . PRO A 1 94 ? -11.057 -5.115 4.156 1.00 83.88 94 PRO A CA 1
ATOM 740 C C . PRO A 1 94 ? -11.003 -6.272 5.148 1.00 83.88 94 PRO A C 1
ATOM 742 O O . PRO A 1 94 ? -11.263 -7.426 4.797 1.00 83.88 94 PRO A O 1
ATOM 745 N N . MET A 1 95 ? -10.668 -5.965 6.399 1.00 89.19 95 MET A N 1
ATOM 746 C CA . MET A 1 95 ? -10.791 -6.953 7.459 1.00 89.19 95 MET A CA 1
ATOM 747 C C . MET A 1 95 ? -12.258 -7.378 7.607 1.00 89.19 95 MET A C 1
ATOM 749 O O . MET A 1 95 ? -13.158 -6.556 7.385 1.00 89.19 95 MET A O 1
ATOM 753 N N . PRO A 1 96 ? -12.508 -8.638 8.008 1.00 93.69 96 PRO A N 1
ATOM 754 C CA . PRO A 1 96 ? -13.856 -9.125 8.255 1.00 93.69 96 PRO A CA 1
ATOM 755 C C . PRO A 1 96 ? -14.611 -8.218 9.228 1.00 93.69 96 PRO A C 1
ATOM 757 O O . PRO A 1 96 ? -14.044 -7.763 10.223 1.00 93.69 96 PRO A O 1
ATOM 760 N N . TYR A 1 97 ? -15.896 -7.992 8.964 1.00 95.19 97 TYR A N 1
ATOM 761 C CA . TYR A 1 97 ? -16.719 -7.087 9.766 1.00 95.19 97 TYR A CA 1
ATOM 762 C C . TYR A 1 97 ? -16.777 -7.490 11.248 1.00 95.19 97 TYR A C 1
ATOM 764 O O . TYR A 1 97 ? -16.663 -6.636 12.121 1.00 95.19 97 TYR A O 1
ATOM 772 N N . ASP A 1 98 ? -16.795 -8.789 11.549 1.00 95.56 98 ASP A N 1
ATOM 773 C CA . ASP A 1 98 ? -16.753 -9.289 12.931 1.00 95.56 98 ASP A CA 1
ATOM 774 C C . ASP A 1 98 ? -15.480 -8.863 13.679 1.00 95.56 98 ASP A C 1
ATOM 776 O O . ASP A 1 98 ? -15.503 -8.625 14.888 1.00 95.56 98 ASP A O 1
ATOM 780 N N . THR A 1 99 ? -14.355 -8.717 12.965 1.00 95.06 99 THR A N 1
ATOM 781 C CA . THR A 1 99 ? -13.115 -8.187 13.553 1.00 95.06 99 THR A CA 1
ATOM 782 C C . THR A 1 99 ? -13.268 -6.707 13.892 1.00 95.06 99 THR A C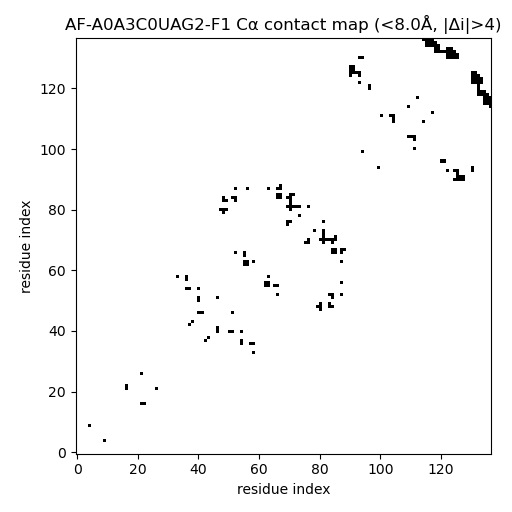 1
ATOM 784 O O . THR A 1 99 ? -12.793 -6.279 14.939 1.00 95.06 99 THR A O 1
ATOM 787 N N . VAL A 1 100 ? -13.967 -5.935 13.053 1.00 95.06 100 VAL A N 1
ATOM 788 C CA . VAL A 1 100 ? -14.270 -4.519 13.316 1.00 95.06 100 VAL A CA 1
ATOM 789 C C . VAL A 1 100 ? -15.098 -4.386 14.588 1.00 95.06 100 VAL A C 1
ATOM 791 O O . VAL A 1 100 ? -14.709 -3.634 15.478 1.00 95.06 100 VAL A O 1
ATOM 794 N N . LEU A 1 101 ? -16.187 -5.152 14.702 1.00 95.88 101 LEU A N 1
ATOM 795 C CA . LEU A 1 101 ? -17.042 -5.153 15.892 1.00 95.88 101 LEU A CA 1
ATOM 796 C C . LEU A 1 101 ? -16.243 -5.523 17.143 1.00 95.88 101 LEU A C 1
ATOM 798 O O . LEU A 1 101 ? -16.239 -4.768 18.110 1.00 95.88 101 LEU A O 1
ATOM 802 N N . SER A 1 102 ? -15.461 -6.604 17.076 1.00 95.94 102 SER A N 1
ATOM 803 C CA . SER A 1 102 ? -14.614 -7.046 18.191 1.00 95.94 102 SER A CA 1
ATOM 804 C C . SER A 1 102 ? -13.621 -5.967 18.636 1.00 95.94 102 SER A C 1
ATOM 806 O O . SER A 1 102 ? -13.380 -5.788 19.827 1.00 95.94 102 SER A O 1
ATOM 808 N N . VAL A 1 103 ? -13.003 -5.245 17.696 1.00 95.38 103 VAL A N 1
ATOM 809 C CA . VAL A 1 103 ? -12.063 -4.159 18.017 1.00 95.38 103 VAL A CA 1
ATOM 810 C C . VAL A 1 103 ? -12.787 -2.996 18.695 1.00 95.38 103 VAL A C 1
ATOM 812 O O . VAL A 1 103 ? -12.291 -2.486 19.696 1.00 95.38 103 VAL A O 1
ATOM 815 N N . LEU A 1 104 ? -13.959 -2.602 18.191 1.00 95.94 104 LEU A N 1
ATOM 816 C CA . LEU A 1 104 ? -14.750 -1.517 18.774 1.00 95.94 104 LEU A CA 1
ATOM 817 C C . LEU A 1 104 ? -15.234 -1.866 20.188 1.00 95.94 104 LEU A C 1
ATOM 819 O O . LEU A 1 104 ? -15.092 -1.050 21.093 1.00 95.94 104 LEU A O 1
ATOM 823 N N . GLU A 1 105 ? -15.745 -3.077 20.404 1.00 96.19 105 GLU A N 1
ATOM 824 C CA . GLU A 1 105 ? -16.212 -3.528 21.723 1.00 96.19 105 GLU A CA 1
ATOM 825 C C . GLU A 1 105 ? -15.084 -3.565 22.753 1.00 96.19 105 GLU A C 1
ATOM 827 O O . GLU A 1 105 ? -15.274 -3.157 23.899 1.00 96.19 105 GLU A O 1
ATOM 832 N N . ASN A 1 106 ? -13.888 -3.994 22.341 1.00 96.88 106 ASN A N 1
ATOM 833 C CA . ASN A 1 106 ? -12.707 -3.970 23.201 1.00 96.88 106 ASN A CA 1
ATOM 834 C C . ASN A 1 106 ? -12.262 -2.540 23.543 1.00 96.88 106 ASN A C 1
ATOM 836 O O . ASN A 1 106 ? -11.868 -2.288 24.679 1.00 96.88 106 ASN A O 1
ATOM 840 N N . GLU A 1 107 ? -12.326 -1.610 22.587 1.00 96.50 107 GLU A N 1
ATOM 841 C CA . GLU A 1 107 ? -11.910 -0.217 22.797 1.00 96.50 107 GLU A CA 1
ATOM 842 C C . GLU A 1 107 ? -12.906 0.555 23.680 1.00 96.50 107 GLU A C 1
ATOM 844 O O . GLU A 1 107 ? -12.504 1.337 24.541 1.00 96.50 107 GLU A O 1
ATOM 849 N N . TYR A 1 108 ? -14.210 0.322 23.501 1.00 95.69 108 TYR A N 1
ATOM 850 C CA . TYR A 1 108 ? -15.262 1.004 24.261 1.00 95.69 108 TYR A CA 1
ATOM 851 C C . TYR A 1 108 ? -15.674 0.285 25.554 1.00 95.69 108 TYR A C 1
ATOM 853 O O . TYR A 1 108 ? -16.327 0.889 26.409 1.00 95.69 108 TYR A O 1
ATOM 861 N N . GLY A 1 109 ? -15.319 -0.992 25.714 1.00 96.44 109 GLY A N 1
ATOM 862 C CA . GLY A 1 109 ? -15.669 -1.813 26.875 1.00 96.44 109 GLY A CA 1
ATOM 863 C C . GLY A 1 109 ? -17.161 -2.142 26.992 1.00 96.44 109 GLY A C 1
ATOM 864 O O . GLY A 1 109 ? -17.620 -2.503 28.077 1.00 96.44 109 GLY A O 1
ATOM 865 N N . ARG A 1 110 ? -17.929 -1.974 25.911 1.00 95.00 110 ARG A N 1
ATOM 866 C CA . ARG A 1 110 ? -19.380 -2.201 25.836 1.00 95.00 110 ARG A CA 1
ATOM 867 C C . ARG A 1 110 ? -19.762 -2.729 24.448 1.00 95.00 110 ARG A C 1
ATOM 869 O O . ARG A 1 110 ? -19.028 -2.449 23.498 1.00 95.00 110 ARG A O 1
ATOM 876 N N . PRO A 1 111 ? -20.894 -3.445 24.324 1.00 95.19 111 PRO A N 1
ATOM 877 C CA . PRO A 1 111 ? -21.431 -3.871 23.035 1.00 95.19 111 PRO A CA 1
ATOM 878 C C . PRO A 1 111 ? -21.607 -2.701 22.059 1.00 95.19 111 PRO A C 1
ATOM 880 O O . PRO A 1 111 ? -21.977 -1.592 22.451 1.00 95.19 111 PRO A O 1
ATOM 883 N N . THR A 1 112 ? -21.321 -2.938 20.779 1.00 94.12 112 THR A N 1
ATOM 884 C CA . THR A 1 112 ? -21.356 -1.884 19.746 1.00 94.12 112 THR A CA 1
ATOM 885 C C . THR A 1 112 ? -22.759 -1.333 19.482 1.00 94.12 112 THR A C 1
ATOM 887 O O . THR A 1 112 ? -22.896 -0.148 19.173 1.00 94.12 112 THR A O 1
ATOM 890 N N . ASP A 1 113 ? -23.791 -2.156 19.661 1.00 93.81 113 ASP A N 1
ATOM 891 C CA . ASP A 1 113 ? -25.213 -1.815 19.536 1.00 93.81 113 ASP A CA 1
ATOM 892 C C . ASP A 1 113 ? -25.735 -0.909 20.666 1.00 93.81 113 ASP A C 1
ATOM 894 O O . ASP A 1 113 ? -26.759 -0.249 20.505 1.00 93.81 113 ASP A O 1
ATOM 898 N N . GLU A 1 114 ? -25.015 -0.803 21.787 1.00 95.38 114 GLU A N 1
ATOM 899 C CA . GLU A 1 114 ? -25.306 0.182 22.839 1.00 95.38 114 GLU A CA 1
ATOM 900 C C . GLU A 1 114 ? -24.732 1.579 22.539 1.00 95.38 114 GLU A C 1
ATOM 902 O O . GLU A 1 114 ? -25.048 2.540 23.249 1.00 95.38 114 GLU A O 1
ATOM 907 N N . ILE A 1 115 ? -23.847 1.692 21.542 1.00 94.69 115 ILE A N 1
ATOM 908 C CA . ILE A 1 115 ? -23.080 2.910 21.232 1.00 94.69 115 ILE A CA 1
ATOM 909 C C . ILE A 1 115 ? -23.527 3.529 19.909 1.00 94.69 115 ILE A C 1
ATOM 911 O O . ILE A 1 115 ? -23.605 4.753 19.803 1.00 94.69 115 ILE A O 1
ATOM 915 N N . PHE A 1 116 ? -23.779 2.694 18.903 1.00 96.38 116 PHE A N 1
ATOM 916 C CA . PHE A 1 116 ? -24.149 3.116 17.560 1.00 96.38 116 PHE A CA 1
ATOM 917 C C . PHE A 1 116 ? -25.520 2.549 17.198 1.00 96.38 116 PHE A C 1
ATOM 919 O O . PHE A 1 116 ? -25.707 1.335 17.236 1.00 96.38 116 PHE A O 1
ATOM 926 N N . GLU A 1 117 ? -26.447 3.401 16.748 1.00 96.38 117 GLU A N 1
ATOM 927 C CA . GLU A 1 117 ? -27.700 2.954 16.124 1.00 96.38 117 GLU A CA 1
ATOM 928 C C . GLU A 1 117 ? -27.438 1.994 14.948 1.00 96.38 117 GLU A C 1
ATOM 930 O O . GLU A 1 117 ? -28.167 1.022 14.752 1.00 96.38 117 GLU A O 1
ATOM 935 N N . HIS A 1 118 ? -26.407 2.265 14.138 1.00 94.94 118 HIS A N 1
ATOM 936 C CA . HIS A 1 118 ? -26.058 1.416 13.001 1.00 94.94 118 HIS A CA 1
ATOM 937 C C . HIS A 1 118 ? -24.617 1.626 12.526 1.00 94.94 118 HIS A C 1
ATOM 939 O O . HIS A 1 118 ? -24.149 2.761 12.442 1.00 94.94 118 HIS A O 1
ATOM 945 N N . ILE A 1 119 ? -23.946 0.549 12.112 1.00 96.69 119 ILE A N 1
ATOM 946 C CA . ILE A 1 119 ? -22.662 0.576 11.403 1.00 96.69 119 ILE A CA 1
ATOM 947 C C . ILE A 1 119 ? -22.824 -0.224 10.104 1.00 96.69 119 ILE A C 1
ATOM 949 O O . ILE A 1 119 ? -23.335 -1.343 10.117 1.00 96.69 119 ILE A O 1
ATOM 953 N N . ASP A 1 120 ? -22.402 0.353 8.978 1.00 96.31 120 ASP A N 1
ATOM 954 C CA . ASP A 1 120 ? -22.419 -0.325 7.682 1.00 96.31 120 ASP A CA 1
ATOM 955 C C . ASP A 1 120 ? -21.336 -1.411 7.653 1.00 96.31 120 ASP A C 1
ATOM 957 O O . ASP A 1 120 ? -20.153 -1.134 7.881 1.00 96.31 120 ASP A O 1
ATOM 961 N N . ALA A 1 121 ? -21.732 -2.647 7.345 1.00 94.75 121 ALA A N 1
ATOM 962 C CA . ALA A 1 121 ? -20.809 -3.771 7.227 1.00 94.75 121 ALA A CA 1
ATOM 963 C C . ALA A 1 121 ? -19.807 -3.589 6.078 1.00 94.75 121 ALA A C 1
ATOM 965 O O . ALA A 1 121 ? -18.690 -4.109 6.135 1.00 94.75 121 ALA A O 1
ATOM 966 N N . THR A 1 122 ? -20.182 -2.823 5.051 1.00 93.62 122 THR A N 1
ATOM 967 C CA . THR A 1 122 ? -19.311 -2.528 3.917 1.00 93.62 122 THR A CA 1
ATOM 968 C C . THR A 1 122 ? -18.464 -1.290 4.224 1.00 93.62 122 THR A C 1
ATOM 970 O O . THR A 1 122 ? -19.010 -0.211 4.469 1.00 93.62 122 THR A O 1
ATOM 973 N N . PRO A 1 123 ? -17.123 -1.383 4.196 1.00 92.50 123 PRO A N 1
ATOM 974 C CA . PRO A 1 123 ? -16.282 -0.216 4.410 1.00 92.50 123 PRO A CA 1
ATOM 975 C C . PRO A 1 123 ? -16.384 0.757 3.230 1.00 92.50 123 PRO A C 1
ATOM 977 O O . PRO A 1 123 ? -16.368 0.360 2.066 1.00 92.50 123 PRO A O 1
ATOM 980 N N . LEU A 1 124 ? -16.393 2.056 3.536 1.00 89.75 124 LEU A N 1
ATOM 981 C CA . LEU A 1 124 ? -16.246 3.139 2.558 1.00 89.75 124 LEU A CA 1
ATOM 982 C C . LEU A 1 124 ? -14.882 3.090 1.857 1.00 89.75 124 LEU A C 1
ATOM 984 O O . LEU A 1 124 ? -14.737 3.560 0.731 1.00 89.75 124 LEU A O 1
ATOM 988 N N . GLY A 1 125 ? -13.874 2.549 2.539 1.00 84.69 125 GLY A N 1
ATOM 989 C CA . GLY A 1 125 ? -12.540 2.350 2.000 1.00 84.69 125 GLY A CA 1
ATOM 990 C C . GLY A 1 125 ? -11.653 1.585 2.972 1.00 84.69 125 GLY A C 1
ATOM 991 O O . GLY A 1 125 ? -11.857 1.633 4.186 1.00 84.69 125 GLY A O 1
ATOM 992 N N . SER A 1 126 ? -10.655 0.898 2.426 1.00 82.56 126 SER A N 1
ATOM 993 C CA . SER A 1 126 ? -9.673 0.129 3.184 1.00 82.56 126 SER A CA 1
ATOM 994 C C . SER A 1 126 ? -8.266 0.456 2.695 1.00 82.56 126 SER A C 1
ATOM 996 O O . SER A 1 126 ? -7.980 0.472 1.495 1.00 82.56 126 SER A O 1
ATOM 998 N N . ALA A 1 127 ? -7.389 0.758 3.642 1.00 74.94 127 ALA A N 1
ATOM 999 C CA . ALA A 1 127 ? -5.988 1.073 3.439 1.00 74.94 127 ALA A CA 1
ATOM 1000 C C . ALA A 1 127 ? -5.118 0.092 4.230 1.00 74.94 127 ALA A C 1
ATOM 1002 O O . ALA A 1 127 ? -5.576 -0.615 5.120 1.00 74.94 127 ALA A O 1
ATOM 1003 N N . SER A 1 128 ? -3.815 0.099 3.955 1.00 69.94 128 SER A N 1
ATOM 1004 C CA . SER A 1 128 ? -2.862 -0.865 4.524 1.00 69.94 128 SER A CA 1
ATOM 1005 C C . SER A 1 128 ? -2.759 -0.894 6.056 1.00 69.94 128 SER A C 1
ATOM 1007 O O . SER A 1 128 ? -2.125 -1.801 6.588 1.00 69.94 128 SER A O 1
ATOM 1009 N N . LEU A 1 129 ? -3.328 0.084 6.768 1.00 75.19 129 LEU A N 1
ATOM 1010 C CA . LEU A 1 129 ? -3.281 0.170 8.232 1.00 75.19 129 LEU A CA 1
ATOM 1011 C C . LEU A 1 129 ? -4.650 0.398 8.892 1.00 75.19 129 LEU A C 1
ATOM 1013 O O . LEU A 1 129 ? -4.735 0.376 10.115 1.00 75.19 129 LEU A O 1
ATOM 1017 N N . ALA A 1 130 ? -5.689 0.701 8.115 1.00 84.94 130 ALA A N 1
ATOM 1018 C CA . ALA A 1 130 ? -6.989 1.105 8.640 1.00 84.94 130 ALA A CA 1
ATOM 1019 C C . ALA A 1 130 ? -8.067 0.971 7.565 1.00 84.94 130 ALA A C 1
ATOM 1021 O O . ALA A 1 130 ? -7.778 1.108 6.377 1.00 84.94 130 ALA A O 1
ATOM 1022 N N . GLN A 1 131 ? -9.315 0.813 7.993 1.00 90.31 131 GLN A N 1
ATOM 1023 C CA . GLN A 1 131 ? -10.489 0.912 7.131 1.00 90.31 131 GLN A CA 1
ATOM 1024 C C . GLN A 1 131 ? -11.530 1.842 7.746 1.00 90.31 131 GLN A C 1
ATOM 1026 O O . GLN A 1 131 ? -11.506 2.106 8.948 1.00 90.31 131 GLN A O 1
ATOM 1031 N N . VAL A 1 132 ? -12.416 2.374 6.910 1.00 92.69 132 VAL A N 1
ATOM 1032 C CA . VAL A 1 132 ? -13.404 3.386 7.295 1.00 92.69 132 VAL A CA 1
ATOM 1033 C C . VAL A 1 132 ? -14.800 2.838 7.053 1.00 92.69 132 VAL A C 1
ATOM 1035 O O . VAL A 1 132 ? -15.109 2.435 5.935 1.00 92.69 132 VAL A O 1
ATOM 1038 N N . HIS A 1 133 ? -15.651 2.874 8.076 1.00 95.44 133 HIS A N 1
ATOM 1039 C CA . HIS A 1 133 ? -17.059 2.485 7.993 1.00 95.44 133 HIS A CA 1
ATOM 1040 C C . HIS A 1 133 ? -17.964 3.700 8.178 1.00 95.44 133 HIS A C 1
ATOM 1042 O O . HIS A 1 133 ? -17.625 4.648 8.888 1.00 95.44 133 HIS A O 1
ATOM 1048 N N . ARG A 1 134 ? -19.131 3.669 7.533 1.00 96.25 134 ARG A N 1
ATOM 1049 C CA . ARG A 1 134 ? -20.209 4.615 7.820 1.00 96.25 134 ARG A CA 1
ATOM 1050 C C . ARG A 1 134 ? -20.937 4.145 9.079 1.00 96.25 134 ARG A C 1
ATOM 1052 O O . ARG A 1 134 ? -21.255 2.967 9.180 1.00 96.25 134 ARG A O 1
ATOM 1059 N N . ALA A 1 135 ? -21.229 5.061 9.998 1.00 96.44 135 ALA A N 1
ATOM 1060 C CA . ALA A 1 135 ? -21.991 4.761 11.205 1.00 96.44 135 ALA A CA 1
ATOM 1061 C C . ALA A 1 135 ? -22.977 5.886 11.543 1.00 96.44 135 ALA A C 1
ATOM 1063 O O . ALA A 1 135 ? -22.790 7.034 11.127 1.00 96.44 135 ALA A O 1
ATOM 1064 N N . LYS A 1 136 ? -24.016 5.537 12.298 1.00 96.44 136 LYS A N 1
ATOM 1065 C CA . LYS A 1 136 ? -24.990 6.434 12.915 1.00 96.44 136 LYS A CA 1
ATOM 1066 C C . LYS A 1 136 ? -24.971 6.193 14.425 1.00 96.44 136 LYS A C 1
ATOM 1068 O O . LYS A 1 136 ? -24.871 5.042 14.844 1.00 96.44 136 LYS A O 1
ATOM 1073 N N . LEU A 1 137 ? -25.012 7.280 15.194 1.00 93.56 137 LEU A N 1
ATOM 1074 C CA . LEU A 1 137 ? -25.087 7.268 16.657 1.00 93.56 137 LEU A CA 1
ATOM 1075 C C . LEU A 1 137 ? -26.537 7.130 17.100 1.00 93.56 137 LEU A C 1
ATOM 1077 O O . LEU A 1 137 ? -27.364 7.893 16.548 1.00 93.56 137 LEU A O 1
#

Nearest PDB structures (foldseek):
  7udq-assembly1_A  TM=6.030E-01  e=9.946E-02  Homo sapiens
  5i35-assembly1_A  TM=6.314E-01  e=2.086E-01  Homo sapiens

Solvent-accessible surface area (backbone atoms only — not comparable to full-atom values): 8196 Å² total; per-residue (Å²): 143,79,84,85,82,91,66,99,82,65,85,90,64,77,59,64,49,66,77,66,69,60,47,70,67,60,57,51,52,52,51,53,51,50,53,51,50,46,57,72,52,39,57,87,85,54,63,52,40,65,47,47,41,54,43,24,54,74,68,29,73,72,39,31,51,50,37,45,55,47,30,74,32,64,91,81,36,59,61,70,39,18,61,46,19,45,57,66,63,53,66,32,81,69,76,60,52,69,58,54,52,54,53,50,23,67,73,69,74,43,64,58,76,83,65,27,79,41,69,50,78,65,60,80,43,32,46,94,88,53,69,42,62,52,71,41,105

Secondary structure (DSSP, 8-state):
---PPP-TT----THHHHHTT--HHHHHHHHHHHHHHHHHTTTTT---HHHHHHHHHHH-HHHHHHHHHHTT-TTTS-HHHHHHHHGGGPPPPPPPHHHHHHHHHHHHSS-GGGT-SEE-SS-SEEETTEEE--EE-

Radius of gyration: 21.96 Å; Cα contacts (8 Å, |Δi|>4): 117; chains: 1; bounding box: 56×38×48 Å

Foldseek 3Di:
DCDDDDDPDDDDDVVVCVVVVVDPVVVVVLVVQLVVLCVVLVPVVHHDLQSQQVSLVSNHDVSLVVLCVVLVCCVVPPPNNSVSSVCSFPFDDDDQLVVVQVVVCVVVVHGPVVPFVDWDRDFPTHDPPDTHIDTHD